Protein AF-A0A8S0FTR3-F1 (afdb_monomer_lite)

Radius of gyration: 18.74 Å; chains: 1; bounding box: 54×28×48 Å

Secondary structure (DSSP, 8-state):
-HHHHHHHHHHHHHHHHHHHHHHHHHHHHHHHHT--HHHHTTTTTS-TTSS-HHHHHHHHHHHHHHHTTTHHHHHHHHTT-S-HHHHHHHHHHHHHHHHHHHHHHHHHHHHHS-HHHHHHSPSSHHHHHHHHHHTHHHHHHHHHHHHHHSS--

pLDDT: mean 81.51, std 10.4, range [34.84, 93.75]

Foldseek 3Di:
DVVVVVVVVVVVVVVLVVVVVVVLVVLLVLLVVLFAPVLLPPPPVVPVVVDDPVVVVVVVVVVVVVLPPCLVVLVVVLVVDPDVVCSVVVSVCVVVVSVVSVVSSVSSLSRNDHPVVLVVQPPVSSLVVQCVRVPPVSVVVVVVVVVVVPDDD

Structure (mmCIF, N/CA/C/O backbone):
data_AF-A0A8S0FTR3-F1
#
_entry.id   AF-A0A8S0FTR3-F1
#
loop_
_atom_site.group_PDB
_atom_site.id
_atom_site.type_symbol
_atom_site.label_atom_id
_atom_site.label_alt_id
_atom_site.label_comp_id
_atom_site.label_asym_id
_atom_site.label_entity_id
_atom_site.label_seq_id
_atom_site.pdbx_PDB_ins_code
_atom_site.Cartn_x
_atom_site.Cartn_y
_atom_site.Cartn_z
_atom_site.occupancy
_atom_site.B_iso_or_equiv
_atom_site.auth_seq_id
_atom_site.auth_comp_id
_atom_site.auth_asym_id
_atom_site.auth_atom_id
_atom_site.pdbx_PDB_model_num
ATOM 1 N N . MET A 1 1 ? -32.694 5.622 17.408 1.00 49.00 1 MET A N 1
ATOM 2 C CA . MET A 1 1 ? -32.342 5.841 15.985 1.00 49.00 1 MET A CA 1
ATOM 3 C C . MET A 1 1 ? -30.828 5.789 15.732 1.00 49.00 1 MET A C 1
ATOM 5 O O . MET A 1 1 ? -30.430 5.180 14.753 1.00 49.00 1 MET A O 1
ATOM 9 N N . ILE A 1 2 ? -29.976 6.274 16.645 1.00 57.44 2 ILE A N 1
ATOM 10 C CA . ILE A 1 2 ? -28.504 6.298 16.474 1.00 57.44 2 ILE A CA 1
ATOM 11 C C . ILE A 1 2 ? -27.844 4.899 16.551 1.00 57.44 2 ILE A C 1
ATOM 13 O O . ILE A 1 2 ? -26.982 4.582 15.739 1.00 57.44 2 ILE A O 1
ATOM 17 N N . LEU A 1 3 ? -28.281 4.016 17.463 1.00 58.97 3 LEU A N 1
ATOM 18 C CA . LEU A 1 3 ? -27.694 2.668 17.627 1.00 58.97 3 LEU A CA 1
ATOM 19 C C . LEU A 1 3 ? -27.864 1.765 16.389 1.00 58.97 3 LEU A C 1
ATOM 21 O O . LEU A 1 3 ? -26.935 1.048 16.024 1.00 58.97 3 LEU A O 1
ATOM 25 N N . ARG A 1 4 ? -29.017 1.848 15.705 1.00 60.12 4 ARG A N 1
ATOM 26 C CA . ARG A 1 4 ? -29.248 1.148 14.427 1.00 60.12 4 ARG A CA 1
ATOM 27 C C . ARG A 1 4 ? -28.365 1.708 13.306 1.00 60.12 4 ARG A C 1
ATOM 29 O O . ARG A 1 4 ? -27.859 0.928 12.508 1.00 60.12 4 ARG A O 1
ATOM 36 N N . GLY A 1 5 ? -28.123 3.022 13.287 1.00 69.25 5 GLY A N 1
ATOM 37 C CA . GLY A 1 5 ? -27.210 3.660 12.333 1.00 69.25 5 GLY A CA 1
ATOM 38 C C . GLY A 1 5 ? -25.763 3.183 12.489 1.00 69.25 5 GLY A C 1
ATOM 39 O O . GLY A 1 5 ? -25.141 2.799 11.508 1.00 69.25 5 GLY A O 1
ATOM 40 N N . VAL A 1 6 ? -25.256 3.096 13.726 1.00 69.81 6 VAL A N 1
ATOM 41 C CA . VAL A 1 6 ? -23.883 2.625 14.001 1.00 69.81 6 VAL A CA 1
ATOM 42 C C . VAL A 1 6 ? -23.688 1.155 13.613 1.00 69.81 6 VAL A C 1
ATOM 44 O O . VAL A 1 6 ? -22.683 0.810 12.999 1.00 69.81 6 VAL A O 1
ATOM 47 N N . GLN A 1 7 ? -24.645 0.281 13.939 1.00 70.50 7 GLN A N 1
ATOM 48 C CA . GLN A 1 7 ? -24.547 -1.148 13.616 1.00 70.50 7 GLN A CA 1
ATOM 49 C C . GLN A 1 7 ? -24.657 -1.416 12.105 1.00 70.50 7 GLN A C 1
ATOM 51 O O . GLN A 1 7 ? -23.966 -2.288 11.572 1.00 70.50 7 GLN A O 1
ATOM 56 N N . THR A 1 8 ? -25.474 -0.625 11.405 1.00 75.69 8 THR A N 1
ATOM 57 C CA . THR A 1 8 ? -25.585 -0.672 9.940 1.00 75.69 8 THR A CA 1
ATOM 58 C C . THR A 1 8 ? -24.297 -0.165 9.287 1.00 75.69 8 THR A C 1
ATOM 60 O O . THR A 1 8 ? -23.737 -0.859 8.444 1.00 75.69 8 THR A O 1
ATOM 63 N N . ALA A 1 9 ? -23.746 0.963 9.749 1.00 76.75 9 ALA A N 1
ATOM 64 C CA . ALA A 1 9 ? -22.483 1.515 9.250 1.00 76.75 9 ALA A CA 1
ATOM 65 C C . ALA A 1 9 ? -21.292 0.562 9.452 1.00 76.75 9 ALA A C 1
ATOM 67 O O . ALA A 1 9 ? -20.471 0.395 8.553 1.00 76.75 9 ALA A O 1
ATOM 68 N N . ALA A 1 10 ? -21.212 -0.115 10.603 1.00 76.62 10 ALA A N 1
ATOM 69 C CA . ALA A 1 10 ? -20.169 -1.108 10.861 1.00 76.62 10 ALA A CA 1
ATOM 70 C C . ALA A 1 10 ? -20.254 -2.303 9.895 1.00 76.62 10 ALA A C 1
ATOM 72 O O . ALA A 1 10 ? -19.229 -2.771 9.401 1.00 76.62 10 ALA A O 1
ATOM 73 N N . SER A 1 11 ? -21.472 -2.763 9.598 1.00 80.62 11 SER A N 1
ATOM 74 C CA . SER A 1 11 ? -21.706 -3.872 8.666 1.00 80.62 11 SER A CA 1
ATOM 75 C C . SER A 1 11 ? -21.367 -3.474 7.228 1.00 80.62 11 SER A C 1
ATOM 77 O O . SER A 1 11 ? -20.688 -4.224 6.532 1.00 80.62 11 SER A O 1
ATOM 79 N N . ILE A 1 12 ? -21.753 -2.265 6.808 1.00 85.00 12 ILE A N 1
ATOM 80 C CA . ILE A 1 12 ? -21.395 -1.710 5.494 1.00 85.00 12 ILE A CA 1
ATOM 81 C C . ILE A 1 12 ? -19.875 -1.586 5.365 1.00 85.00 12 ILE A C 1
ATOM 83 O O . ILE A 1 12 ? -19.309 -2.025 4.369 1.00 85.00 12 ILE A O 1
ATOM 87 N N . ASN A 1 13 ? -19.190 -1.062 6.386 1.00 83.38 13 ASN A N 1
ATOM 88 C CA . ASN A 1 13 ? -17.736 -0.926 6.348 1.00 83.38 13 ASN A CA 1
ATOM 89 C C . ASN A 1 13 ? -17.024 -2.287 6.288 1.00 83.38 13 ASN A C 1
ATOM 91 O O . ASN A 1 13 ? -16.012 -2.420 5.601 1.00 83.38 13 ASN A O 1
ATOM 95 N N . LEU A 1 14 ? -17.556 -3.311 6.964 1.00 83.31 14 LEU A N 1
ATOM 96 C CA . LEU A 1 14 ? -17.033 -4.675 6.874 1.00 83.31 14 LEU A CA 1
ATOM 97 C C . LEU A 1 14 ? -17.175 -5.233 5.453 1.00 83.31 14 LEU A C 1
ATOM 99 O O . LEU A 1 14 ? -16.191 -5.708 4.890 1.00 83.31 14 LEU A O 1
ATOM 103 N N . VAL A 1 15 ? -18.370 -5.137 4.861 1.00 87.00 15 VAL A N 1
ATOM 104 C CA . VAL A 1 15 ? -18.628 -5.603 3.489 1.00 87.00 15 VAL A CA 1
ATOM 105 C C . VAL A 1 15 ? -17.755 -4.848 2.490 1.00 87.00 15 VAL A C 1
ATOM 107 O O . VAL A 1 15 ? -17.076 -5.479 1.688 1.00 87.00 15 VAL A O 1
ATOM 110 N N . ALA A 1 16 ? -17.676 -3.521 2.595 1.00 83.75 16 ALA A N 1
ATOM 111 C CA . ALA A 1 16 ? -16.823 -2.701 1.739 1.00 83.75 16 ALA A CA 1
ATOM 112 C C . ALA A 1 16 ? -15.334 -3.055 1.891 1.00 83.75 16 ALA A C 1
ATOM 114 O O . ALA A 1 16 ? -14.581 -3.019 0.919 1.00 83.75 16 ALA A O 1
ATOM 115 N N . THR A 1 17 ? -14.888 -3.413 3.099 1.00 85.12 17 THR A N 1
ATOM 116 C CA . THR A 1 17 ? -13.512 -3.876 3.328 1.00 85.12 17 THR A CA 1
ATOM 117 C C . THR A 1 17 ? -13.273 -5.216 2.638 1.00 85.12 17 THR A C 1
ATOM 119 O O . THR A 1 17 ? -12.306 -5.342 1.894 1.00 85.12 17 THR A O 1
ATOM 122 N N . LEU A 1 18 ? -14.167 -6.194 2.814 1.00 86.19 18 LEU A N 1
ATOM 123 C CA . LEU A 1 18 ? -14.071 -7.501 2.154 1.00 86.19 18 LEU A CA 1
ATOM 124 C C . LEU A 1 18 ? -14.112 -7.377 0.625 1.00 86.19 18 LEU A C 1
ATOM 126 O O . LEU A 1 18 ? -13.300 -7.995 -0.061 1.00 86.19 18 LEU A O 1
ATOM 130 N N . ALA A 1 19 ? -14.993 -6.526 0.099 1.00 85.62 19 ALA A N 1
ATOM 131 C CA . ALA A 1 19 ? -15.091 -6.241 -1.327 1.00 85.62 19 ALA A CA 1
ATOM 132 C C . ALA A 1 19 ? -13.787 -5.654 -1.885 1.00 85.62 19 ALA A C 1
ATOM 134 O O . ALA A 1 19 ? -13.372 -6.037 -2.972 1.00 85.62 19 ALA A O 1
ATOM 135 N N . LYS A 1 20 ? -13.093 -4.787 -1.131 1.00 82.56 20 LYS A N 1
ATOM 136 C CA . LYS A 1 20 ? -11.779 -4.233 -1.514 1.00 82.56 20 LYS A CA 1
ATOM 137 C C . LYS A 1 20 ? -10.642 -5.254 -1.446 1.00 82.56 20 LYS A C 1
ATOM 139 O O . LYS A 1 20 ? -9.684 -5.134 -2.207 1.00 82.56 20 LYS A O 1
ATOM 144 N N . LEU A 1 21 ? -10.725 -6.246 -0.558 1.00 86.81 21 LEU A N 1
ATOM 145 C CA . LEU A 1 21 ? -9.699 -7.287 -0.445 1.00 86.81 21 LEU A CA 1
ATOM 146 C C . LEU A 1 21 ? -9.661 -8.205 -1.674 1.00 86.81 21 LEU A C 1
ATOM 148 O O . LEU A 1 21 ? -8.586 -8.683 -2.023 1.00 86.81 21 LEU A O 1
ATOM 152 N N . LEU A 1 22 ? -10.793 -8.417 -2.356 1.00 88.50 22 LEU A N 1
ATOM 153 C CA . LEU A 1 22 ? -10.868 -9.248 -3.564 1.00 88.50 22 LEU A CA 1
ATOM 154 C C . LEU A 1 22 ? -9.988 -8.738 -4.725 1.00 88.50 22 LEU A C 1
ATOM 156 O O . LEU A 1 22 ? -9.098 -9.479 -5.145 1.00 88.50 22 LEU A O 1
ATOM 160 N N . PRO A 1 23 ? -10.161 -7.504 -5.244 1.00 85.50 23 PRO A N 1
ATOM 161 C CA . PRO A 1 23 ? -9.330 -7.001 -6.334 1.00 85.50 23 PRO A CA 1
ATOM 162 C C . PRO A 1 23 ? -7.876 -6.799 -5.905 1.00 85.50 23 PRO A C 1
ATOM 164 O O . PRO A 1 23 ? -6.972 -7.003 -6.706 1.00 85.50 23 PRO A O 1
ATOM 167 N N . LEU A 1 24 ? -7.631 -6.471 -4.634 1.00 89.00 24 LEU A N 1
ATOM 168 C CA . LEU A 1 24 ? -6.281 -6.381 -4.086 1.00 89.00 24 LEU A CA 1
ATOM 169 C C . LEU A 1 24 ? -5.567 -7.743 -4.098 1.00 89.00 24 LEU A C 1
ATOM 171 O O . LEU A 1 24 ? -4.416 -7.833 -4.518 1.00 89.00 24 LEU A O 1
ATOM 175 N N . GLY A 1 25 ? -6.245 -8.805 -3.658 1.00 91.06 25 GLY A N 1
ATOM 176 C CA . GLY A 1 25 ? -5.710 -10.165 -3.699 1.00 91.06 25 GLY A CA 1
ATOM 177 C C . GLY A 1 25 ? -5.471 -10.638 -5.131 1.00 91.06 25 GLY A C 1
ATOM 178 O O . GLY A 1 25 ? -4.415 -11.196 -5.424 1.00 91.06 25 GLY A O 1
ATOM 179 N N . LEU A 1 26 ? -6.409 -10.344 -6.037 1.00 90.69 26 LEU A N 1
ATOM 180 C CA . LEU A 1 26 ? -6.261 -10.628 -7.463 1.00 90.69 26 LEU A CA 1
ATOM 181 C C . LEU A 1 26 ? -5.034 -9.922 -8.052 1.00 90.69 26 LEU A C 1
ATOM 183 O O . LEU A 1 26 ? -4.219 -10.573 -8.701 1.00 90.69 26 LEU A O 1
ATOM 187 N N . PHE A 1 27 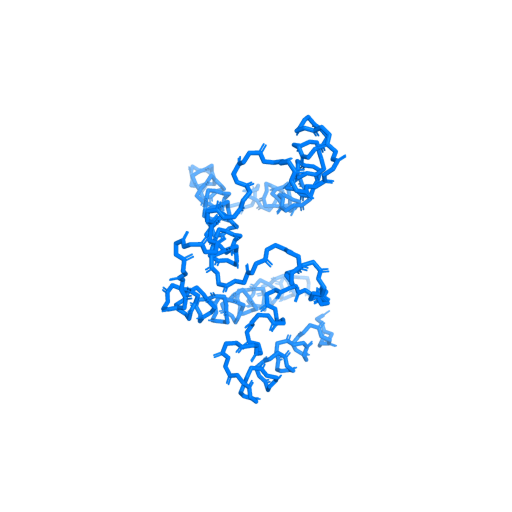? -4.865 -8.625 -7.777 1.00 90.81 27 PHE A N 1
ATOM 188 C CA . PHE A 1 27 ? -3.694 -7.864 -8.205 1.00 90.81 27 PHE A CA 1
ATOM 189 C C . PHE A 1 27 ? -2.395 -8.521 -7.732 1.00 90.81 27 PHE A C 1
ATOM 191 O O . PHE A 1 27 ? -1.502 -8.753 -8.539 1.00 90.81 27 PHE A O 1
ATOM 198 N N . VAL A 1 28 ? -2.301 -8.875 -6.447 1.00 92.62 28 VAL A N 1
ATOM 199 C CA . VAL A 1 28 ? -1.106 -9.518 -5.877 1.00 92.62 28 VAL A CA 1
ATOM 200 C C . VAL A 1 28 ? -0.780 -10.830 -6.597 1.00 92.62 28 VAL A C 1
ATOM 202 O O . VAL A 1 28 ? 0.372 -11.050 -6.965 1.00 92.62 28 VAL A O 1
ATOM 205 N N . VAL A 1 29 ? -1.777 -11.684 -6.845 1.00 93.75 29 VAL A N 1
ATOM 206 C CA . VAL A 1 29 ? -1.585 -12.964 -7.550 1.00 93.75 29 VAL A CA 1
ATOM 207 C C . VAL A 1 29 ? -1.112 -12.745 -8.985 1.00 93.75 29 VAL A C 1
ATOM 209 O O . VAL A 1 29 ? -0.116 -13.338 -9.398 1.00 93.75 29 VAL A O 1
ATOM 212 N N . LEU A 1 30 ? -1.784 -11.871 -9.735 1.00 91.50 30 LEU A N 1
ATOM 213 C CA . LEU A 1 30 ? -1.399 -11.554 -11.109 1.00 91.50 30 LEU A CA 1
ATOM 214 C C . LEU A 1 30 ? 0.009 -10.948 -11.162 1.00 91.50 30 LEU A C 1
ATOM 216 O O . LEU A 1 30 ? 0.803 -11.302 -12.031 1.00 91.50 30 LEU A O 1
ATOM 220 N N . ALA A 1 31 ? 0.338 -10.060 -10.221 1.00 91.62 31 ALA A N 1
ATOM 221 C CA . ALA A 1 31 ? 1.602 -9.335 -10.225 1.00 91.62 31 ALA A CA 1
ATOM 222 C C . ALA A 1 31 ? 2.765 -10.256 -9.881 1.00 91.62 31 ALA A C 1
ATOM 224 O O . ALA A 1 31 ? 3.820 -10.139 -10.490 1.00 91.62 31 ALA A O 1
ATOM 225 N N . MET A 1 32 ? 2.555 -11.235 -8.994 1.00 92.25 32 MET A N 1
ATOM 226 C CA . MET A 1 32 ? 3.526 -12.306 -8.763 1.00 92.25 32 MET A CA 1
ATOM 227 C C . MET A 1 32 ? 3.757 -13.165 -10.011 1.00 92.25 32 MET A C 1
ATOM 229 O O . MET A 1 32 ? 4.902 -13.504 -10.293 1.00 92.25 32 MET A O 1
ATOM 233 N N . MET A 1 33 ? 2.710 -13.499 -10.776 1.00 91.62 33 MET A N 1
ATOM 234 C CA . MET A 1 33 ? 2.864 -14.281 -12.015 1.00 91.62 33 MET A CA 1
ATOM 235 C C . MET A 1 33 ? 3.604 -13.514 -13.118 1.00 91.62 33 MET A C 1
ATOM 237 O O . MET A 1 33 ? 4.317 -14.119 -13.912 1.00 91.62 33 MET A O 1
ATOM 241 N N . MET A 1 34 ? 3.445 -12.190 -13.157 1.00 89.56 34 MET A N 1
ATOM 242 C CA . MET A 1 34 ? 4.046 -11.307 -14.164 1.00 89.56 34 MET A CA 1
ATOM 243 C C . MET A 1 34 ? 5.367 -10.668 -13.708 1.00 89.56 34 MET A C 1
ATOM 245 O O . MET A 1 34 ? 5.944 -9.867 -14.442 1.00 89.56 34 MET A O 1
ATOM 249 N N . PHE A 1 35 ? 5.845 -10.992 -12.504 1.00 90.56 35 PHE A N 1
ATOM 250 C CA . PHE A 1 35 ? 7.007 -10.355 -11.894 1.00 90.56 35 PHE A CA 1
ATOM 251 C C . PHE A 1 35 ? 8.299 -10.676 -12.654 1.00 90.56 35 PHE A C 1
ATOM 253 O O . PHE A 1 35 ? 8.659 -11.840 -12.840 1.00 90.56 35 PHE A O 1
ATOM 260 N N . LYS A 1 36 ? 9.050 -9.637 -13.030 1.00 87.81 36 LYS A N 1
ATOM 261 C CA . LYS A 1 36 ? 10.345 -9.744 -13.707 1.00 87.81 36 LYS A CA 1
ATOM 262 C C . LYS A 1 36 ? 11.444 -9.143 -12.834 1.00 87.81 36 LYS A C 1
ATOM 264 O O . LYS A 1 36 ? 11.450 -7.949 -12.536 1.00 87.81 36 LYS A O 1
ATOM 269 N N . LEU A 1 37 ? 12.419 -9.975 -12.455 1.00 83.62 37 LEU A N 1
ATOM 270 C CA . LEU A 1 37 ? 13.568 -9.546 -11.645 1.00 83.62 37 LEU A CA 1
ATOM 271 C C . LEU A 1 37 ? 14.409 -8.469 -12.337 1.00 83.62 37 LEU A C 1
ATOM 273 O O . LEU A 1 37 ? 14.963 -7.612 -11.652 1.00 83.62 37 LEU A O 1
ATOM 277 N N . ASP A 1 38 ? 14.499 -8.505 -13.666 1.00 82.94 38 ASP A N 1
ATOM 278 C CA . ASP A 1 38 ? 15.272 -7.529 -14.435 1.00 82.94 38 ASP A CA 1
ATOM 279 C C . ASP A 1 38 ? 14.636 -6.138 -14.365 1.00 82.94 38 ASP A C 1
ATOM 281 O O . ASP A 1 38 ? 15.331 -5.164 -14.086 1.00 82.94 38 ASP A O 1
ATOM 285 N N . THR A 1 39 ? 13.307 -6.057 -14.497 1.00 81.19 39 THR A N 1
ATOM 286 C CA . THR A 1 39 ? 12.546 -4.812 -14.322 1.00 81.19 39 THR A CA 1
ATOM 287 C C . THR A 1 39 ? 12.664 -4.291 -12.894 1.00 81.19 39 THR A C 1
ATOM 289 O O . THR A 1 39 ? 12.954 -3.117 -12.682 1.00 81.19 39 THR A O 1
ATOM 292 N N . PHE A 1 40 ? 12.529 -5.179 -11.905 1.00 81.62 40 PHE A N 1
ATOM 293 C CA . PHE A 1 40 ? 12.642 -4.817 -10.493 1.00 81.62 40 PHE A CA 1
ATOM 294 C C . PHE A 1 40 ? 14.013 -4.221 -10.143 1.00 81.62 40 PHE A C 1
ATOM 296 O O . PHE A 1 40 ? 14.104 -3.328 -9.302 1.00 81.62 40 PHE A O 1
ATOM 303 N N . LYS A 1 41 ? 15.083 -4.702 -10.792 1.00 78.25 41 LYS A N 1
ATOM 304 C CA . LYS A 1 41 ? 16.461 -4.247 -10.569 1.00 78.25 41 LYS A CA 1
ATOM 305 C C . LYS A 1 41 ? 16.823 -2.937 -11.264 1.00 78.25 41 LYS A C 1
ATOM 307 O O . LYS A 1 41 ? 17.915 -2.418 -11.018 1.00 78.25 41 LYS A O 1
ATOM 312 N N . LEU A 1 42 ? 15.931 -2.384 -12.084 1.00 67.75 42 LEU A N 1
ATOM 313 C CA . LEU A 1 42 ? 16.162 -1.098 -12.727 1.00 67.75 42 LEU A CA 1
ATOM 314 C C . LEU A 1 42 ? 16.290 0.005 -11.666 1.00 67.75 42 LEU A C 1
ATOM 316 O O . LEU A 1 42 ? 15.363 0.293 -10.910 1.00 67.75 42 LEU A O 1
ATOM 320 N N . ASP A 1 43 ? 17.469 0.628 -11.642 1.00 69.00 43 ASP A N 1
ATOM 321 C CA . ASP A 1 43 ? 17.802 1.796 -10.824 1.00 69.00 43 ASP A CA 1
ATOM 322 C C . ASP A 1 43 ? 17.724 1.600 -9.294 1.00 69.00 43 ASP A C 1
ATOM 324 O O . ASP A 1 43 ? 17.188 2.424 -8.547 1.00 69.00 43 ASP A O 1
ATOM 328 N N . PHE A 1 44 ? 18.342 0.528 -8.789 1.00 73.00 44 PHE A N 1
ATOM 329 C CA . PHE A 1 44 ? 18.612 0.380 -7.348 1.00 73.00 44 PHE A CA 1
ATOM 330 C C . PHE A 1 44 ? 19.532 1.473 -6.781 1.00 73.00 44 PHE A C 1
ATOM 332 O O . PHE A 1 44 ? 19.519 1.733 -5.581 1.00 73.00 44 PHE A O 1
ATOM 339 N N . THR A 1 45 ? 20.328 2.113 -7.639 1.00 70.00 45 THR A N 1
ATOM 340 C CA . THR A 1 45 ? 21.249 3.197 -7.279 1.00 70.00 45 THR A CA 1
ATOM 341 C C . THR A 1 45 ? 20.553 4.539 -7.050 1.00 70.00 45 THR A C 1
ATOM 343 O O . THR A 1 45 ? 21.160 5.432 -6.464 1.00 70.00 45 THR A O 1
ATOM 346 N N . GLY A 1 46 ? 19.299 4.693 -7.497 1.00 67.69 46 GLY A N 1
ATOM 347 C CA . GLY A 1 46 ? 18.529 5.935 -7.374 1.00 67.69 46 GLY A CA 1
ATOM 348 C C . GLY A 1 46 ? 19.056 7.073 -8.252 1.00 67.69 46 GLY A C 1
ATOM 349 O O . GLY A 1 46 ? 18.841 8.239 -7.934 1.00 67.69 46 GLY A O 1
ATOM 350 N N . LEU A 1 47 ? 19.774 6.758 -9.330 1.00 69.88 47 LEU A N 1
ATOM 351 C CA . LEU A 1 47 ? 20.380 7.743 -10.227 1.00 69.88 47 LEU A CA 1
ATOM 352 C C . LEU A 1 47 ? 19.407 8.187 -11.326 1.00 69.88 47 LEU A C 1
ATOM 354 O O . LEU A 1 47 ? 19.540 9.299 -11.834 1.00 69.88 47 LEU A O 1
ATOM 358 N N . ALA A 1 48 ? 18.410 7.367 -11.675 1.00 70.94 48 ALA A N 1
ATOM 359 C CA . ALA A 1 48 ? 17.510 7.656 -12.793 1.00 70.94 48 ALA A CA 1
ATOM 360 C C . ALA A 1 48 ? 16.511 8.787 -12.499 1.00 70.94 48 ALA A C 1
ATOM 362 O O . ALA A 1 48 ? 15.957 9.368 -13.426 1.00 70.94 48 ALA A O 1
ATOM 363 N N . LEU A 1 49 ? 16.298 9.130 -11.224 1.00 72.06 49 LEU A N 1
ATOM 364 C CA . LEU A 1 49 ? 15.391 10.208 -10.811 1.00 72.06 49 LEU A CA 1
ATOM 365 C C . LEU A 1 49 ? 16.011 11.611 -10.915 1.00 72.06 49 LEU A C 1
ATOM 367 O O . LEU A 1 49 ? 15.299 12.595 -10.738 1.00 72.06 49 LEU A O 1
ATOM 371 N N . GLY A 1 50 ? 17.322 11.726 -11.162 1.00 80.62 50 GLY A N 1
ATOM 372 C CA . GLY A 1 50 ? 18.002 13.019 -11.337 1.00 80.62 50 GLY A CA 1
ATOM 373 C C . GLY A 1 50 ? 18.028 13.927 -10.097 1.00 80.62 50 GLY A C 1
ATOM 374 O O . GLY A 1 50 ? 18.526 15.047 -10.178 1.00 80.62 50 GLY A O 1
ATOM 375 N N . VAL A 1 51 ? 17.527 13.452 -8.951 1.00 84.75 51 VAL A N 1
ATOM 376 C CA . VAL A 1 51 ? 17.514 14.159 -7.662 1.00 84.75 51 VAL A CA 1
ATOM 377 C C . VAL A 1 51 ? 18.276 13.367 -6.595 1.00 84.75 51 VAL A C 1
ATOM 379 O O . VAL A 1 51 ? 18.313 12.133 -6.660 1.00 84.75 51 VAL A O 1
ATOM 382 N N . PRO A 1 52 ? 18.870 14.027 -5.582 1.00 88.88 52 PRO A N 1
ATOM 383 C CA . PRO A 1 52 ? 19.605 13.339 -4.524 1.00 88.88 52 PRO A CA 1
ATOM 384 C C . PRO A 1 52 ? 18.743 12.309 -3.781 1.00 88.88 52 PRO A C 1
ATOM 386 O O . PRO A 1 52 ? 17.571 12.555 -3.498 1.00 88.88 52 PRO A O 1
ATOM 389 N N . VAL A 1 53 ? 19.342 11.185 -3.373 1.00 87.00 53 VAL A N 1
ATOM 390 C CA . VAL A 1 53 ? 18.649 10.098 -2.645 1.00 87.00 53 VAL A CA 1
ATOM 391 C C . VAL A 1 53 ? 17.910 10.607 -1.402 1.00 87.00 53 VAL A C 1
ATOM 393 O O . VAL A 1 53 ? 16.806 10.156 -1.113 1.00 87.00 53 VAL A O 1
ATOM 396 N N . TRP A 1 54 ? 18.466 11.591 -0.689 1.00 87.75 54 TRP A N 1
ATOM 397 C CA . TRP A 1 54 ? 17.801 12.210 0.463 1.00 87.75 54 TRP A CA 1
ATOM 398 C C . TRP A 1 54 ? 16.430 12.810 0.114 1.00 87.75 54 TRP A C 1
ATOM 400 O O . TRP A 1 54 ? 15.466 12.656 0.866 1.00 87.75 54 TRP A O 1
ATOM 410 N N . GLU A 1 55 ? 16.319 13.457 -1.044 1.00 90.38 55 GLU A N 1
ATOM 411 C CA . GLU A 1 55 ? 15.060 14.026 -1.512 1.00 90.38 55 GLU A CA 1
ATOM 412 C C . GLU A 1 55 ? 14.061 12.926 -1.900 1.00 90.38 55 GLU A C 1
ATOM 414 O O . GLU A 1 55 ? 12.886 13.007 -1.544 1.00 90.38 55 GLU A O 1
ATOM 419 N N . GLN A 1 56 ? 14.534 11.843 -2.527 1.00 87.06 56 GLN A N 1
ATOM 420 C CA . GLN A 1 56 ? 13.709 10.670 -2.852 1.00 87.06 56 GLN A CA 1
ATOM 421 C C . GLN A 1 56 ? 13.130 10.015 -1.591 1.00 87.06 56 GLN A C 1
ATOM 423 O O . GLN A 1 56 ? 11.941 9.684 -1.543 1.00 87.06 56 GLN A O 1
ATOM 428 N N . VAL A 1 57 ? 13.953 9.878 -0.546 1.00 89.19 57 VAL A N 1
ATOM 429 C CA . VAL A 1 57 ? 13.529 9.364 0.762 1.00 89.19 57 VAL A CA 1
ATOM 430 C C . VAL A 1 57 ? 12.474 10.282 1.371 1.00 89.19 57 VAL A C 1
ATOM 432 O O . VAL A 1 57 ? 11.412 9.803 1.764 1.00 89.19 57 VAL A O 1
ATOM 435 N N . LYS A 1 58 ? 12.711 11.600 1.392 1.00 91.19 58 LYS A N 1
ATOM 436 C CA . LYS A 1 58 ? 11.754 12.581 1.924 1.00 91.19 58 LYS A CA 1
ATOM 437 C C . LYS A 1 58 ? 10.405 12.521 1.198 1.00 91.19 58 LYS A C 1
ATOM 439 O O . LYS A 1 58 ? 9.366 12.474 1.855 1.00 91.19 58 LYS A O 1
ATOM 444 N N . ASN A 1 59 ? 10.411 12.497 -0.133 1.00 89.12 59 ASN A N 1
ATOM 445 C CA . ASN A 1 59 ? 9.190 12.471 -0.943 1.00 89.12 59 ASN A CA 1
ATOM 446 C C . ASN A 1 59 ? 8.394 11.179 -0.723 1.00 89.12 59 ASN A C 1
ATOM 448 O O . ASN A 1 59 ? 7.178 11.219 -0.537 1.00 89.12 59 ASN A O 1
ATOM 452 N N . THR A 1 60 ? 9.087 10.041 -0.654 1.00 88.12 60 THR A N 1
ATOM 453 C CA . THR A 1 60 ? 8.465 8.747 -0.347 1.00 88.12 60 THR A CA 1
ATOM 454 C C . THR A 1 60 ? 7.878 8.744 1.063 1.00 88.12 60 THR A C 1
ATOM 456 O O . THR A 1 60 ? 6.719 8.373 1.250 1.00 88.12 60 THR A O 1
ATOM 459 N N . MET A 1 61 ? 8.635 9.228 2.054 1.00 89.94 61 MET A N 1
ATOM 460 C CA . MET A 1 61 ? 8.171 9.328 3.437 1.00 89.94 61 MET A CA 1
ATOM 461 C C . MET A 1 61 ? 6.883 10.144 3.548 1.00 89.94 61 MET A C 1
ATOM 463 O O . MET A 1 61 ? 5.940 9.690 4.193 1.00 89.94 61 MET A O 1
ATOM 467 N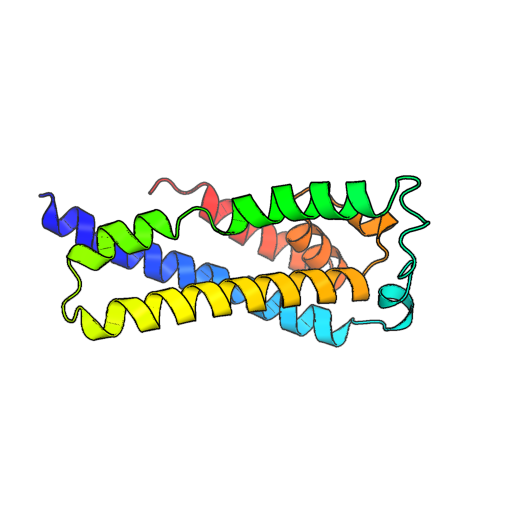 N . LEU A 1 62 ? 6.808 11.302 2.882 1.00 89.50 62 LEU A N 1
ATOM 468 C CA . LEU A 1 62 ? 5.611 12.147 2.893 1.00 89.50 62 LEU A CA 1
ATOM 469 C C . LEU A 1 62 ? 4.364 11.365 2.476 1.00 89.50 62 LEU A C 1
ATOM 471 O O . LEU A 1 62 ? 3.366 11.419 3.184 1.00 89.50 62 LEU A O 1
ATOM 475 N N . ILE A 1 63 ? 4.430 10.590 1.390 1.00 86.50 63 ILE A N 1
ATOM 476 C CA . ILE A 1 63 ? 3.298 9.775 0.924 1.00 86.50 63 ILE A CA 1
ATOM 477 C C . ILE A 1 63 ? 2.987 8.652 1.921 1.00 86.50 63 ILE A C 1
ATOM 479 O O . ILE A 1 63 ? 1.822 8.432 2.253 1.00 86.50 63 ILE A O 1
ATOM 483 N N . THR A 1 64 ? 4.008 7.966 2.443 1.00 87.88 64 THR A N 1
ATOM 484 C CA . THR A 1 64 ? 3.800 6.864 3.399 1.00 87.88 64 THR A CA 1
ATOM 485 C C . THR A 1 64 ? 3.142 7.316 4.702 1.00 87.88 64 THR A C 1
ATOM 487 O O . THR A 1 64 ? 2.377 6.552 5.282 1.00 87.88 64 THR A O 1
ATOM 490 N N . LEU A 1 65 ? 3.360 8.561 5.141 1.00 88.25 65 LEU A N 1
ATOM 491 C CA . LEU A 1 65 ? 2.689 9.110 6.322 1.00 88.25 65 LEU A CA 1
ATOM 492 C C . LEU A 1 65 ? 1.169 9.186 6.128 1.00 88.25 65 LEU A C 1
ATOM 494 O O . LEU A 1 65 ? 0.419 8.836 7.039 1.00 88.25 65 LEU A O 1
ATOM 498 N N . TRP A 1 66 ? 0.705 9.569 4.934 1.00 86.75 66 TRP A N 1
ATOM 499 C CA . TRP A 1 66 ? -0.728 9.649 4.632 1.00 86.75 66 TRP A CA 1
ATOM 500 C C . TRP A 1 66 ? -1.416 8.277 4.637 1.00 86.75 66 TRP A C 1
ATOM 502 O O . TRP A 1 66 ? -2.603 8.198 4.947 1.00 86.75 66 TRP A O 1
ATOM 512 N N . VAL A 1 67 ? -0.690 7.187 4.360 1.00 85.25 67 VAL A N 1
ATOM 513 C CA . VAL A 1 67 ? -1.240 5.815 4.359 1.00 85.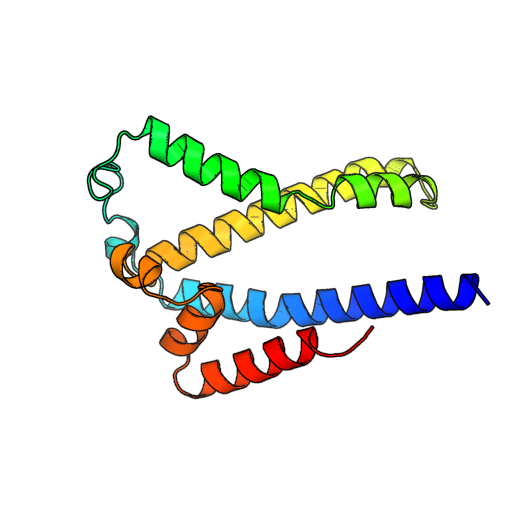25 67 VAL A CA 1
ATOM 514 C C . VAL A 1 67 ? -1.685 5.364 5.757 1.00 85.25 67 VAL A C 1
ATOM 516 O O . VAL A 1 67 ? -2.586 4.536 5.874 1.00 85.25 67 VAL A O 1
ATOM 519 N N . PHE A 1 68 ? -1.103 5.924 6.823 1.00 84.69 68 PHE A N 1
ATOM 520 C CA . PHE A 1 68 ? -1.437 5.568 8.209 1.00 84.69 68 PHE A CA 1
ATOM 521 C C . PHE A 1 68 ? -2.505 6.462 8.848 1.00 84.69 68 PHE A C 1
ATOM 523 O O . PHE A 1 68 ? -2.861 6.276 10.017 1.00 84.69 68 PHE A O 1
ATOM 530 N N . ILE A 1 69 ? -3.068 7.405 8.094 1.00 88.12 69 ILE A N 1
ATOM 531 C CA . ILE A 1 69 ? -4.204 8.192 8.566 1.00 88.12 69 ILE A CA 1
ATOM 532 C C . ILE A 1 69 ? -5.404 7.269 8.771 1.00 88.12 69 ILE A C 1
ATOM 534 O O . ILE A 1 69 ? -5.759 6.464 7.913 1.00 88.12 69 ILE A O 1
ATOM 538 N N . GLY A 1 70 ? -6.030 7.386 9.942 1.00 83.50 70 GLY A N 1
ATOM 539 C CA . GLY A 1 70 ? -7.139 6.531 10.369 1.00 83.50 70 GLY A CA 1
ATOM 540 C C . GLY A 1 70 ? -6.794 5.596 11.528 1.00 83.50 70 GLY A C 1
ATOM 541 O O . GLY A 1 70 ? -7.708 5.166 12.234 1.00 83.50 70 GLY A O 1
ATOM 542 N N . VAL A 1 71 ? -5.505 5.359 11.814 1.00 86.06 71 VAL A N 1
ATOM 543 C CA . VAL A 1 71 ? -5.084 4.620 13.023 1.00 86.06 71 VAL A CA 1
ATOM 544 C C . VAL A 1 71 ? -5.595 5.317 14.289 1.00 86.06 71 VAL A C 1
ATOM 546 O O . VAL A 1 71 ? -6.104 4.662 15.196 1.00 86.06 71 VAL A O 1
ATOM 549 N N . GLU A 1 72 ? -5.569 6.649 14.320 1.00 85.31 72 GLU A N 1
ATOM 550 C CA . GLU A 1 72 ? -6.128 7.458 15.412 1.00 85.31 72 GLU A CA 1
ATOM 551 C C . GLU A 1 72 ? -7.635 7.213 15.610 1.00 85.31 72 GLU A C 1
ATOM 553 O O . GLU A 1 72 ? -8.105 7.048 16.736 1.00 85.31 72 GLU A O 1
ATOM 558 N N . GLY A 1 73 ? -8.399 7.097 14.518 1.00 84.12 73 GLY A N 1
ATOM 559 C CA . GLY A 1 73 ? -9.828 6.775 14.565 1.00 84.12 73 GLY A CA 1
ATOM 560 C C . GLY A 1 73 ? -10.093 5.377 15.129 1.00 84.12 73 GLY A C 1
ATOM 561 O O . GLY A 1 73 ? -11.013 5.195 15.931 1.00 84.12 73 GLY A O 1
ATOM 562 N N . ALA A 1 74 ? -9.244 4.401 14.789 1.00 81.94 74 ALA A N 1
ATOM 563 C CA . ALA A 1 74 ? -9.301 3.070 15.388 1.00 81.94 74 ALA A CA 1
ATOM 564 C C . ALA A 1 74 ? -9.065 3.127 16.908 1.00 81.94 74 ALA A C 1
ATOM 566 O O . ALA A 1 74 ? -9.792 2.474 17.659 1.00 81.94 74 ALA A O 1
ATOM 567 N N . VAL A 1 75 ? -8.128 3.962 17.379 1.00 81.44 75 VAL A N 1
ATOM 568 C CA . VAL A 1 75 ? -7.885 4.178 18.816 1.00 81.44 75 VAL A CA 1
ATOM 569 C C . VAL A 1 75 ? -9.118 4.772 19.508 1.00 81.44 75 VAL A C 1
ATOM 571 O O . VAL A 1 75 ? -9.512 4.273 20.564 1.00 81.44 75 VAL A O 1
ATOM 574 N N . VAL A 1 76 ? -9.793 5.758 18.911 1.00 85.06 76 VAL A N 1
ATOM 575 C CA . VAL A 1 76 ? -11.016 6.354 19.489 1.00 85.06 76 VAL A CA 1
ATOM 576 C C . VAL A 1 76 ? -12.133 5.316 19.632 1.00 85.06 76 VAL A C 1
ATOM 578 O O . VAL A 1 76 ? -12.768 5.218 20.684 1.00 85.06 76 VAL A O 1
ATOM 581 N N . VAL A 1 77 ? -12.360 4.493 18.603 1.00 81.50 77 VAL A N 1
ATOM 582 C CA . VAL A 1 77 ? -13.384 3.433 18.643 1.00 81.50 77 VAL A CA 1
ATOM 583 C C . VAL A 1 77 ? -12.999 2.322 19.624 1.00 81.50 77 VAL A C 1
ATOM 585 O O . VAL A 1 77 ? -13.868 1.748 20.286 1.00 81.50 77 VAL A O 1
ATOM 588 N N . SER A 1 78 ? -11.701 2.065 19.796 1.00 82.69 78 SER A N 1
ATOM 589 C CA . SER A 1 78 ? -11.200 1.037 20.707 1.00 82.69 78 SER A CA 1
ATOM 59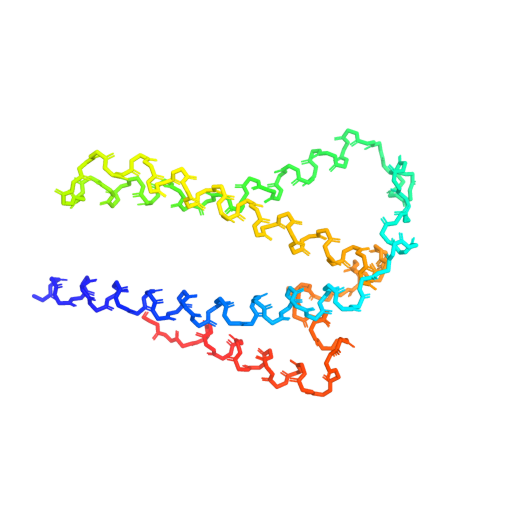0 C C . SER A 1 78 ? -11.529 1.289 22.182 1.00 82.69 78 SER A C 1
ATOM 592 O O . SER A 1 78 ? -11.605 0.342 22.966 1.00 82.69 78 SER A O 1
ATOM 594 N N . ALA A 1 79 ? -11.835 2.536 22.563 1.00 81.12 79 ALA A N 1
ATOM 595 C CA . ALA A 1 79 ? -12.303 2.870 23.908 1.00 81.12 79 ALA A CA 1
ATOM 596 C C . ALA A 1 79 ? -13.601 2.128 24.288 1.00 81.12 79 ALA A C 1
ATOM 598 O O . ALA A 1 79 ? -13.866 1.908 25.471 1.00 81.12 79 ALA A O 1
ATOM 599 N N . ARG A 1 80 ? -14.390 1.710 23.287 1.00 80.38 80 ARG A N 1
ATOM 600 C CA . ARG A 1 80 ? -15.641 0.949 23.439 1.00 80.38 80 ARG A CA 1
ATOM 601 C C . ARG A 1 80 ? -15.458 -0.557 23.230 1.00 80.38 80 ARG A C 1
ATOM 603 O O . ARG A 1 80 ? -16.445 -1.287 23.161 1.00 80.38 80 ARG A O 1
ATOM 610 N N . ALA A 1 81 ? -14.220 -1.033 23.093 1.00 83.19 81 ALA A N 1
ATOM 611 C CA . ALA A 1 81 ? -13.947 -2.441 22.853 1.00 83.19 81 ALA A CA 1
ATOM 612 C C . ALA A 1 81 ? -14.403 -3.312 24.031 1.00 83.19 81 ALA A C 1
ATOM 614 O O . ALA A 1 81 ? -14.171 -2.989 25.198 1.00 83.19 81 ALA A O 1
ATOM 615 N N . ARG A 1 82 ? -15.002 -4.464 23.707 1.00 81.00 82 ARG A N 1
ATOM 616 C CA . ARG A 1 82 ? -15.491 -5.442 24.691 1.00 81.00 82 ARG A CA 1
ATOM 617 C C . ARG A 1 82 ? -14.369 -5.979 25.586 1.00 81.00 82 ARG A C 1
ATOM 619 O O . ARG A 1 82 ? -14.607 -6.245 26.758 1.00 81.00 82 ARG A O 1
ATOM 626 N N . ASN A 1 83 ? -13.157 -6.106 25.043 1.00 85.81 83 ASN A N 1
ATOM 627 C CA . ASN A 1 83 ? -11.964 -6.501 25.781 1.00 85.81 83 ASN A CA 1
ATOM 628 C C . ASN A 1 83 ? -10.792 -5.565 25.457 1.00 85.81 83 ASN A C 1
ATOM 630 O O . ASN A 1 83 ? -10.211 -5.620 24.374 1.00 85.81 83 ASN A O 1
ATOM 634 N N . LYS A 1 84 ? -10.415 -4.714 26.417 1.00 82.69 84 LYS A N 1
ATOM 635 C CA . LYS A 1 84 ? -9.328 -3.736 26.241 1.00 82.69 84 LYS A CA 1
ATOM 636 C C . LYS A 1 84 ? -7.955 -4.387 26.039 1.00 82.69 84 LYS A C 1
ATOM 638 O O . LYS A 1 84 ? -7.076 -3.764 25.455 1.00 82.69 84 LYS A O 1
ATOM 643 N N . ARG A 1 85 ? -7.765 -5.632 26.496 1.00 83.94 85 ARG A N 1
ATOM 644 C CA . ARG A 1 85 ? -6.496 -6.367 26.337 1.00 83.94 85 ARG A CA 1
ATOM 645 C C . ARG A 1 85 ? -6.222 -6.755 24.881 1.00 83.94 85 ARG A C 1
ATOM 647 O O . ARG A 1 85 ? -5.060 -6.862 24.498 1.00 83.94 85 ARG A O 1
ATOM 654 N N . ASP A 1 86 ? -7.272 -6.911 24.078 1.00 86.81 86 ASP A N 1
ATOM 655 C CA . ASP A 1 86 ? -7.154 -7.327 22.676 1.00 86.81 86 ASP A CA 1
ATOM 656 C C . ASP A 1 86 ? -6.931 -6.134 21.740 1.00 86.81 86 ASP A C 1
ATOM 658 O O . ASP A 1 86 ? -6.374 -6.295 20.658 1.00 86.81 86 ASP A O 1
ATOM 662 N N . VAL A 1 87 ? -7.286 -4.923 22.183 1.00 87.38 87 VAL A N 1
ATOM 663 C CA . VAL A 1 87 ? -7.166 -3.681 21.406 1.00 87.38 87 VAL A CA 1
ATOM 664 C C . VAL A 1 87 ? -5.739 -3.443 20.927 1.00 87.38 87 VAL A C 1
ATOM 666 O O . VAL A 1 87 ? -5.525 -3.251 19.736 1.00 87.38 87 VAL A O 1
ATOM 669 N N . GLY A 1 88 ? -4.756 -3.475 21.834 1.00 86.06 88 GLY A N 1
ATOM 670 C CA . GLY A 1 88 ? -3.368 -3.165 21.476 1.00 86.06 88 GLY A CA 1
ATOM 671 C C . GLY A 1 88 ? -2.811 -4.134 20.431 1.00 86.06 88 GLY A C 1
ATOM 672 O O . GLY A 1 88 ? -2.194 -3.712 19.455 1.00 86.06 88 GLY A O 1
ATOM 673 N N . LYS A 1 89 ? -3.100 -5.432 20.594 1.00 87.94 89 LYS A N 1
ATOM 674 C CA . LYS A 1 89 ? -2.702 -6.470 19.635 1.00 87.94 89 LYS A CA 1
ATOM 675 C C . LYS A 1 89 ? -3.422 -6.307 18.299 1.00 87.94 89 LYS A C 1
ATOM 677 O O . LYS A 1 89 ? -2.779 -6.406 17.263 1.00 87.94 89 LYS A O 1
ATOM 682 N N . ALA A 1 90 ? -4.725 -6.030 18.317 1.00 88.69 90 ALA A N 1
ATOM 683 C CA . ALA A 1 90 ? -5.515 -5.836 17.107 1.00 88.69 90 ALA A CA 1
ATOM 684 C C . ALA A 1 90 ? -5.039 -4.618 16.303 1.00 88.69 90 ALA A C 1
ATOM 686 O O . ALA A 1 90 ? -4.851 -4.732 15.095 1.00 88.69 90 ALA A O 1
ATOM 687 N N . THR A 1 91 ? -4.771 -3.485 16.960 1.00 88.44 91 THR A N 1
ATOM 688 C CA . THR A 1 91 ? -4.233 -2.286 16.301 1.00 88.44 91 THR A CA 1
ATOM 689 C C . THR A 1 91 ? -2.849 -2.550 15.716 1.00 88.44 91 THR A C 1
ATOM 691 O O . THR A 1 91 ? -2.604 -2.209 14.562 1.00 88.44 91 THR A O 1
ATOM 694 N N . LEU A 1 92 ? -1.955 -3.202 16.468 1.00 89.81 92 LEU A N 1
ATOM 695 C CA . LEU A 1 92 ? -0.621 -3.544 15.971 1.00 89.81 92 LEU A CA 1
ATOM 696 C C . LEU A 1 92 ? -0.690 -4.481 14.757 1.00 89.81 92 LEU A C 1
ATOM 698 O O . LEU A 1 92 ? -0.043 -4.219 13.746 1.00 89.81 92 LEU A O 1
ATOM 702 N N . LEU A 1 93 ? -1.495 -5.544 14.832 1.00 91.31 93 LEU A N 1
ATOM 703 C CA . LEU A 1 93 ? -1.693 -6.474 13.719 1.00 91.31 93 LEU A CA 1
ATOM 704 C C . LEU A 1 93 ? -2.295 -5.773 12.501 1.00 91.31 93 LEU A C 1
ATOM 706 O O . LEU A 1 93 ? -1.852 -6.034 11.387 1.00 91.31 93 LEU A O 1
ATOM 710 N N . ALA A 1 94 ? -3.254 -4.865 12.693 1.00 88.25 94 ALA A N 1
ATOM 711 C CA . ALA A 1 94 ? -3.840 -4.092 11.603 1.00 88.25 94 ALA A CA 1
ATOM 712 C C . ALA A 1 94 ? -2.797 -3.198 10.915 1.00 88.25 94 ALA A C 1
ATOM 714 O O . ALA A 1 94 ? -2.694 -3.221 9.691 1.00 88.25 94 ALA A O 1
ATOM 715 N N . VAL A 1 95 ? -1.983 -2.470 11.688 1.00 90.06 95 VAL A N 1
ATOM 716 C CA . VAL A 1 95 ? -0.919 -1.602 11.155 1.00 90.06 95 VAL A CA 1
ATOM 717 C C . VAL A 1 95 ? 0.143 -2.415 10.416 1.00 90.06 95 VAL A C 1
ATOM 719 O O . VAL A 1 95 ? 0.493 -2.072 9.290 1.00 90.06 95 VAL A O 1
ATOM 722 N N . LEU A 1 96 ? 0.625 -3.514 11.006 1.00 92.12 96 LEU A N 1
ATOM 723 C CA . LEU A 1 96 ? 1.621 -4.380 10.368 1.00 92.12 96 LEU A CA 1
ATOM 724 C C . LEU A 1 96 ? 1.076 -5.050 9.105 1.00 92.12 96 LEU A C 1
ATOM 726 O O . LEU A 1 96 ? 1.790 -5.143 8.111 1.00 92.12 96 LEU A O 1
ATOM 730 N N . SER A 1 97 ? -0.190 -5.472 9.115 1.00 90.94 97 SER A N 1
ATOM 731 C CA . SER A 1 97 ? -0.834 -6.055 7.933 1.00 90.94 97 SER A CA 1
ATOM 732 C C . SER A 1 97 ? -0.985 -5.018 6.821 1.00 90.94 97 SER A C 1
ATOM 734 O O . SER A 1 97 ? -0.649 -5.304 5.676 1.00 90.94 97 SER A O 1
ATOM 736 N N . ALA A 1 98 ? -1.429 -3.800 7.149 1.00 89.00 98 ALA A N 1
ATOM 737 C CA . ALA A 1 98 ? -1.548 -2.709 6.185 1.00 89.00 98 ALA A CA 1
ATOM 738 C C . ALA A 1 98 ? -0.185 -2.323 5.589 1.00 89.00 98 ALA A C 1
ATOM 740 O O . ALA A 1 98 ? -0.068 -2.179 4.373 1.00 89.00 98 ALA A O 1
ATOM 741 N N . LEU A 1 99 ? 0.858 -2.232 6.423 1.00 90.94 99 LEU A N 1
ATOM 742 C CA . LEU A 1 99 ? 2.228 -1.986 5.973 1.00 90.94 99 LEU A CA 1
ATOM 743 C C . LEU A 1 99 ? 2.740 -3.120 5.074 1.00 90.94 99 LEU A C 1
ATOM 745 O O . LEU A 1 99 ? 3.313 -2.852 4.022 1.00 90.94 99 LEU A O 1
ATOM 749 N N . GLY A 1 100 ? 2.515 -4.379 5.455 1.00 93.19 100 GLY A N 1
ATOM 750 C CA . GLY A 1 100 ? 2.921 -5.539 4.663 1.00 93.19 100 GLY A CA 1
ATOM 751 C C . GLY A 1 100 ? 2.267 -5.553 3.283 1.00 93.19 100 GLY A C 1
ATOM 752 O O . GLY A 1 100 ? 2.955 -5.709 2.278 1.00 93.19 100 GLY A O 1
ATOM 753 N N . VAL A 1 101 ? 0.956 -5.306 3.220 1.00 91.19 101 VAL A N 1
ATOM 754 C CA . VAL A 1 101 ? 0.213 -5.166 1.958 1.00 91.19 101 VAL A CA 1
ATOM 755 C C . VAL A 1 101 ? 0.747 -4.000 1.127 1.00 91.19 101 VAL A C 1
ATOM 757 O O . VAL A 1 101 ? 0.951 -4.154 -0.074 1.00 91.19 101 VAL A O 1
ATOM 760 N N . TYR A 1 102 ? 1.000 -2.847 1.752 1.00 90.12 102 TYR A N 1
ATOM 761 C CA . TYR A 1 102 ? 1.534 -1.670 1.069 1.00 90.12 102 TYR A CA 1
ATOM 762 C C . TYR A 1 102 ? 2.893 -1.955 0.419 1.00 90.12 102 TYR A C 1
ATOM 764 O O . TYR A 1 102 ? 3.086 -1.668 -0.766 1.00 90.12 102 TYR A O 1
ATOM 772 N N . LEU A 1 103 ? 3.815 -2.570 1.166 1.00 90.88 103 LEU A N 1
ATOM 773 C CA . LEU A 1 103 ? 5.124 -2.971 0.650 1.00 90.88 103 LEU A CA 1
ATOM 774 C C . LEU A 1 103 ? 4.985 -4.000 -0.472 1.00 90.88 103 LEU A C 1
ATOM 776 O O . LEU A 1 103 ? 5.618 -3.850 -1.512 1.00 90.88 103 LEU A O 1
ATOM 780 N N . LEU A 1 104 ? 4.130 -5.008 -0.290 1.00 92.38 104 LEU A N 1
ATOM 781 C CA . LEU A 1 104 ? 3.917 -6.062 -1.275 1.00 92.38 104 LEU A CA 1
ATOM 782 C C . LEU A 1 104 ? 3.411 -5.496 -2.606 1.00 92.38 104 LEU A C 1
ATOM 784 O O . LEU A 1 104 ? 4.005 -5.757 -3.646 1.00 92.38 104 LEU A O 1
ATOM 788 N N . VAL A 1 105 ? 2.359 -4.675 -2.577 1.00 90.75 105 VAL A N 1
ATOM 789 C CA . VAL A 1 105 ? 1.799 -4.040 -3.780 1.00 90.75 105 VAL A CA 1
ATOM 790 C C . VAL A 1 105 ? 2.825 -3.134 -4.453 1.00 90.75 105 VAL A C 1
ATOM 792 O O . VAL A 1 105 ? 2.974 -3.185 -5.673 1.00 90.75 105 VAL A O 1
ATOM 795 N N . THR A 1 106 ? 3.556 -2.332 -3.677 1.00 89.19 106 THR A N 1
ATOM 796 C CA . THR A 1 106 ? 4.555 -1.398 -4.215 1.00 89.19 106 THR A CA 1
ATOM 797 C C . THR A 1 106 ? 5.699 -2.145 -4.901 1.00 89.19 106 THR A C 1
ATOM 799 O O . THR A 1 106 ? 6.027 -1.847 -6.046 1.00 89.19 106 THR A O 1
ATOM 802 N N . LEU A 1 107 ? 6.283 -3.148 -4.238 1.00 88.56 107 LEU A N 1
ATOM 803 C CA . LEU A 1 107 ? 7.409 -3.912 -4.780 1.00 88.56 107 LEU A CA 1
ATOM 804 C C . LEU A 1 107 ? 7.002 -4.761 -5.986 1.00 88.56 107 LEU A C 1
ATOM 806 O O . LEU A 1 107 ? 7.748 -4.815 -6.961 1.00 88.56 107 LEU A O 1
ATOM 810 N N . LEU A 1 108 ? 5.821 -5.387 -5.946 1.00 91.19 108 LEU A N 1
ATOM 811 C CA . LEU A 1 108 ? 5.311 -6.146 -7.085 1.00 91.19 108 LEU A CA 1
ATOM 812 C C . LEU A 1 108 ? 5.071 -5.236 -8.291 1.00 91.19 108 LEU A C 1
ATOM 814 O O . LEU A 1 108 ? 5.493 -5.584 -9.386 1.00 91.19 108 LEU A O 1
ATOM 818 N N . SER A 1 109 ? 4.494 -4.046 -8.090 1.00 89.19 109 SER A N 1
ATOM 819 C CA . SER A 1 109 ? 4.277 -3.074 -9.175 1.00 89.19 109 SER A CA 1
ATOM 820 C C . SER A 1 109 ? 5.584 -2.719 -9.890 1.00 89.19 109 SER A C 1
ATOM 822 O O . SER A 1 109 ? 5.644 -2.775 -11.115 1.00 89.19 109 SER A O 1
ATOM 824 N N . LEU A 1 110 ? 6.649 -2.442 -9.126 1.00 88.00 110 LEU A N 1
ATOM 825 C CA . LEU A 1 110 ? 7.988 -2.143 -9.656 1.00 88.00 110 LEU A CA 1
ATOM 826 C C . LEU A 1 110 ? 8.641 -3.320 -10.399 1.00 88.00 110 LEU A C 1
ATOM 828 O O . LEU A 1 110 ? 9.579 -3.113 -11.162 1.00 88.00 110 LEU A O 1
ATOM 832 N N . GLY A 1 111 ? 8.201 -4.554 -10.145 1.00 86.38 111 GLY A N 1
ATOM 833 C CA . GLY A 1 111 ? 8.689 -5.736 -10.853 1.00 86.38 111 GLY A CA 1
ATOM 834 C C . GLY A 1 111 ? 7.871 -6.117 -12.083 1.00 86.38 111 GLY A C 1
ATOM 835 O O . GLY A 1 111 ? 8.367 -6.878 -12.909 1.00 86.38 111 GLY A O 1
ATOM 836 N N . VAL A 1 112 ? 6.640 -5.619 -12.223 1.00 87.44 112 VAL A N 1
ATOM 837 C CA . VAL A 1 112 ? 5.806 -5.872 -13.411 1.00 87.44 112 VAL A CA 1
ATOM 838 C C . VAL A 1 112 ? 6.144 -4.875 -14.522 1.00 87.44 112 VAL A C 1
ATOM 840 O O . VAL A 1 112 ? 6.368 -5.291 -15.657 1.00 87.44 112 VAL A O 1
ATOM 843 N N . VAL A 1 113 ? 6.236 -3.585 -14.186 1.00 85.19 113 VAL A N 1
ATOM 844 C CA . VAL A 1 113 ? 6.400 -2.474 -15.140 1.00 85.19 113 VAL A CA 1
ATOM 845 C C . VAL A 1 113 ? 7.575 -1.589 -14.721 1.00 85.19 113 VAL A C 1
ATOM 847 O O . VAL A 1 113 ? 7.858 -1.442 -13.528 1.00 85.19 113 VAL A O 1
ATOM 850 N N . ALA A 1 114 ? 8.294 -1.012 -15.688 1.00 80.69 114 ALA A N 1
ATOM 851 C CA . ALA A 1 114 ? 9.432 -0.150 -15.385 1.00 80.69 114 ALA A CA 1
ATOM 852 C C . ALA A 1 114 ? 8.974 1.157 -14.711 1.00 80.69 114 ALA A C 1
ATOM 854 O O . ALA A 1 114 ? 7.891 1.673 -14.972 1.00 80.69 114 ALA A O 1
ATOM 855 N N . ARG A 1 115 ? 9.819 1.748 -13.854 1.00 76.62 115 ARG A N 1
ATOM 856 C CA . ARG A 1 115 ? 9.491 3.002 -13.142 1.00 76.62 115 ARG A CA 1
ATOM 857 C C . ARG A 1 115 ? 9.012 4.154 -14.045 1.00 76.62 115 ARG A C 1
ATOM 859 O O . ARG A 1 115 ? 8.068 4.823 -13.631 1.00 76.62 115 ARG A O 1
ATOM 866 N N . PRO A 1 116 ? 9.619 4.417 -15.223 1.00 79.56 116 PRO A N 1
ATOM 867 C CA . PRO A 1 116 ? 9.158 5.490 -16.104 1.00 79.56 116 PRO A CA 1
ATOM 868 C C . PRO A 1 116 ? 7.740 5.240 -16.621 1.00 79.56 116 PRO A C 1
ATOM 870 O O . PRO A 1 116 ? 6.903 6.129 -16.555 1.00 79.56 116 PRO A O 1
ATOM 873 N N . GLU A 1 117 ? 7.451 4.006 -17.031 1.00 80.19 117 GLU A N 1
ATOM 874 C CA . GLU A 1 117 ? 6.125 3.588 -17.496 1.00 80.19 117 GLU A CA 1
ATOM 875 C C . GLU A 1 117 ? 5.093 3.685 -16.359 1.00 80.19 117 GLU A C 1
ATOM 877 O O . GLU A 1 117 ? 4.027 4.268 -16.533 1.00 80.19 117 GLU A O 1
ATOM 882 N N . LEU A 1 118 ? 5.441 3.233 -15.146 1.00 81.31 118 LEU A N 1
ATOM 883 C CA . LEU A 1 118 ? 4.596 3.385 -13.953 1.00 81.31 118 LEU A CA 1
ATOM 884 C C . LEU A 1 118 ? 4.252 4.847 -13.635 1.00 81.31 118 LEU A C 1
ATOM 886 O O . LEU A 1 118 ? 3.167 5.110 -13.115 1.00 81.31 118 LEU A O 1
ATOM 890 N N . ALA A 1 119 ? 5.162 5.787 -13.908 1.00 80.69 119 ALA A N 1
ATOM 891 C CA . ALA A 1 119 ? 4.944 7.213 -13.671 1.00 80.69 119 ALA A CA 1
ATOM 892 C C . ALA A 1 119 ? 3.964 7.840 -14.678 1.00 80.69 119 ALA A C 1
ATOM 894 O O . ALA A 1 119 ? 3.335 8.852 -14.366 1.00 80.69 119 ALA A O 1
ATOM 895 N N . GLU A 1 120 ? 3.811 7.235 -15.858 1.00 83.81 120 GLU A N 1
ATOM 896 C CA . GLU A 1 120 ? 2.849 7.656 -16.879 1.00 83.81 120 GLU A CA 1
ATOM 897 C C . GLU A 1 120 ? 1.439 7.094 -16.628 1.00 83.81 120 GLU A C 1
ATOM 899 O O . GLU A 1 120 ? 0.448 7.655 -17.106 1.00 83.81 120 GLU A O 1
ATOM 904 N N . ILE A 1 121 ? 1.312 6.026 -15.828 1.00 82.19 121 ILE A N 1
ATOM 905 C CA . ILE A 1 121 ? 0.011 5.451 -15.476 1.00 82.19 121 ILE A CA 1
ATOM 906 C C . ILE A 1 121 ? -0.794 6.435 -14.619 1.00 82.19 121 ILE A C 1
ATOM 908 O O . ILE A 1 121 ? -0.377 6.888 -13.549 1.00 82.19 121 ILE A O 1
ATOM 912 N N . ARG A 1 122 ? -2.026 6.719 -15.056 1.00 74.81 122 ARG A N 1
ATOM 913 C CA . ARG A 1 122 ? -2.935 7.609 -14.329 1.00 74.81 122 ARG A CA 1
ATOM 914 C C . ARG A 1 122 ? -3.279 7.043 -12.951 1.00 74.81 122 ARG A C 1
ATOM 916 O O . ARG A 1 122 ? -3.692 5.894 -12.815 1.00 74.81 122 ARG A O 1
ATOM 923 N N . ASN A 1 123 ? -3.193 7.890 -11.928 1.00 73.25 123 ASN A N 1
ATOM 924 C CA . ASN A 1 123 ? -3.578 7.506 -10.574 1.00 73.25 123 ASN A CA 1
ATOM 925 C C . ASN A 1 123 ? -5.085 7.186 -10.478 1.00 73.25 123 ASN A C 1
ATOM 927 O O . ASN A 1 123 ? -5.900 7.970 -10.977 1.00 73.25 123 ASN A O 1
ATOM 931 N N . PRO A 1 124 ? -5.481 6.090 -9.796 1.00 76.81 124 PRO A N 1
ATOM 932 C CA . PRO A 1 124 ? -4.633 5.151 -9.049 1.00 76.81 124 PRO A CA 1
ATOM 933 C C . PRO A 1 124 ? -3.898 4.137 -9.949 1.00 76.81 124 PRO A C 1
ATOM 935 O O . PRO A 1 124 ? -4.527 3.394 -10.697 1.00 76.81 124 PRO A O 1
ATOM 938 N N . SER A 1 125 ? -2.574 4.047 -9.800 1.00 80.38 125 SER A N 1
ATOM 939 C CA . SER A 1 125 ? -1.692 3.224 -10.646 1.00 80.38 125 SER A CA 1
ATOM 940 C C . SER A 1 125 ? -2.007 1.723 -10.641 1.00 80.38 125 SER A C 1
ATOM 942 O O . SER A 1 125 ? -1.915 1.079 -11.680 1.00 80.38 125 SER A O 1
ATOM 944 N N . MET A 1 126 ? -2.456 1.167 -9.508 1.00 84.12 126 MET A N 1
ATOM 945 C CA . MET A 1 126 ? -2.865 -0.244 -9.410 1.00 84.12 126 MET A CA 1
ATOM 946 C C . MET A 1 126 ? -3.990 -0.596 -10.392 1.00 84.12 126 MET A C 1
ATOM 948 O O . MET A 1 126 ? -3.976 -1.674 -10.975 1.00 84.12 126 MET A O 1
ATOM 952 N N . ALA A 1 127 ? -4.928 0.327 -10.623 1.00 81.44 127 ALA A N 1
ATOM 953 C CA . ALA A 1 127 ? -5.986 0.121 -11.600 1.00 81.44 127 ALA A CA 1
ATOM 954 C C . ALA A 1 127 ? -5.395 0.039 -13.017 1.00 81.44 127 ALA A C 1
ATOM 956 O O . ALA A 1 127 ? -5.647 -0.924 -13.728 1.00 81.44 127 ALA A O 1
ATOM 957 N N . GLY A 1 128 ? -4.538 0.988 -13.406 1.00 82.94 128 GLY A N 1
ATOM 958 C CA . GLY A 1 128 ? -3.887 0.942 -14.720 1.00 82.94 128 GLY A CA 1
ATOM 959 C C . GLY A 1 128 ? -3.087 -0.344 -14.946 1.00 82.94 128 GLY A C 1
ATOM 960 O O . GLY A 1 128 ? -3.238 -0.979 -15.984 1.00 82.94 128 GLY A O 1
ATOM 961 N N . LEU A 1 129 ? -2.349 -0.798 -13.930 1.00 86.94 129 LEU A N 1
ATOM 962 C CA . LEU A 1 129 ? -1.630 -2.072 -13.981 1.00 86.94 129 LEU A CA 1
ATOM 963 C C . LEU A 1 129 ? -2.564 -3.278 -14.126 1.00 86.94 129 LEU A C 1
ATOM 965 O O . LEU A 1 129 ? -2.266 -4.194 -14.883 1.00 86.94 129 LEU A O 1
ATOM 969 N N . MET A 1 130 ? -3.714 -3.290 -13.446 1.00 86.31 130 MET A N 1
ATOM 970 C CA . MET A 1 130 ? -4.696 -4.363 -13.631 1.00 86.31 130 MET A CA 1
ATOM 971 C C . MET A 1 130 ? -5.224 -4.425 -15.070 1.00 86.31 130 MET A C 1
ATOM 973 O O . MET A 1 130 ? -5.413 -5.529 -15.576 1.00 86.31 130 MET A O 1
ATOM 977 N N . VAL A 1 131 ? -5.429 -3.285 -15.745 1.00 85.38 131 VAL A N 1
ATOM 978 C CA . VAL A 1 131 ? -5.784 -3.270 -17.180 1.00 85.38 131 VAL A CA 1
ATOM 979 C C . VAL A 1 131 ? -4.664 -3.857 -18.017 1.00 85.38 131 VAL A C 1
ATOM 981 O O . VAL A 1 131 ? -4.912 -4.727 -18.844 1.00 85.38 131 VAL A O 1
ATOM 984 N N . GLU A 1 132 ? -3.430 -3.425 -17.784 1.00 83.56 132 GLU A N 1
ATOM 985 C CA . GLU A 1 132 ? -2.277 -3.890 -18.551 1.00 83.56 132 GLU A CA 1
ATOM 986 C C . GLU A 1 132 ? -2.077 -5.408 -18.425 1.00 83.56 132 GLU A C 1
ATOM 988 O O . GLU A 1 132 ? -1.776 -6.096 -19.398 1.00 83.56 132 GLU A O 1
ATOM 993 N N . MET A 1 133 ? -2.325 -5.953 -17.234 1.00 86.44 133 MET A N 1
ATOM 994 C CA . MET A 1 133 ? -2.138 -7.372 -16.941 1.00 86.44 133 MET A CA 1
ATOM 995 C C . MET A 1 133 ? -3.312 -8.256 -17.375 1.00 86.44 133 MET A C 1
ATOM 997 O O . MET A 1 133 ? -3.108 -9.433 -17.668 1.00 86.44 133 MET A O 1
ATOM 1001 N N . MET A 1 134 ? -4.541 -7.730 -17.380 1.00 86.25 134 MET A N 1
ATOM 1002 C CA . MET A 1 134 ? -5.763 -8.499 -17.675 1.00 86.25 134 MET A CA 1
ATOM 1003 C C . MET A 1 134 ? -6.373 -8.189 -19.049 1.00 86.25 134 MET A C 1
ATOM 1005 O O . MET A 1 134 ? -7.326 -8.856 -19.465 1.00 86.25 134 MET A O 1
ATOM 1009 N N . GLY A 1 135 ? -5.868 -7.173 -19.750 1.00 81.19 135 GLY A N 1
ATOM 1010 C CA . GLY A 1 135 ? -6.461 -6.658 -20.979 1.00 81.19 135 GLY A CA 1
ATOM 1011 C C . GLY A 1 135 ? -7.884 -6.115 -20.747 1.00 81.19 135 GLY A C 1
ATOM 1012 O O . GLY A 1 135 ? -8.152 -5.524 -19.698 1.00 81.19 135 GLY A O 1
ATOM 1013 N N . PRO A 1 136 ? -8.836 -6.352 -21.673 1.00 79.94 136 PRO A N 1
ATOM 1014 C CA . PRO A 1 136 ? -10.203 -5.814 -21.590 1.00 79.94 136 PRO A CA 1
ATOM 1015 C C . PRO A 1 136 ? -10.956 -6.168 -20.297 1.00 79.94 136 PRO A C 1
ATOM 1017 O O . PRO A 1 136 ? -11.818 -5.421 -19.841 1.00 79.94 136 PRO A O 1
ATOM 1020 N N . TRP A 1 137 ? -10.621 -7.296 -19.664 1.00 80.56 137 TRP A N 1
ATOM 1021 C CA . TRP A 1 137 ? -11.232 -7.711 -18.399 1.00 80.56 137 TRP A CA 1
ATOM 1022 C C . TRP A 1 137 ? -10.836 -6.815 -17.220 1.00 80.56 137 TRP A C 1
ATOM 1024 O O . TRP A 1 137 ? -11.608 -6.681 -16.269 1.00 80.56 137 TRP A O 1
ATOM 1034 N N . GLY A 1 138 ? -9.658 -6.187 -17.276 1.00 77.69 138 GLY A N 1
ATOM 1035 C CA . GLY A 1 138 ? -9.202 -5.260 -16.244 1.00 77.69 138 GLY A CA 1
ATOM 1036 C C . GLY A 1 138 ? -10.022 -3.970 -16.223 1.00 77.69 138 GLY A C 1
ATOM 1037 O O . GLY A 1 138 ? -10.355 -3.486 -15.143 1.00 77.69 138 GLY A O 1
ATOM 1038 N N . GLU A 1 139 ? -10.430 -3.463 -17.393 1.00 75.19 139 GLU A N 1
ATOM 1039 C CA . GLU A 1 139 ? -11.286 -2.272 -17.505 1.00 75.19 139 GLU A CA 1
ATOM 1040 C C . GLU A 1 139 ? -12.632 -2.492 -16.804 1.00 75.19 139 GLU A C 1
ATOM 1042 O O . GLU A 1 139 ? -13.025 -1.694 -15.954 1.00 75.19 139 GLU A O 1
ATOM 1047 N N . ILE A 1 140 ? -13.276 -3.636 -17.062 1.00 77.12 140 ILE A N 1
ATOM 1048 C CA . ILE A 1 140 ? -14.561 -4.020 -16.453 1.00 77.12 140 ILE A CA 1
ATOM 1049 C C . ILE A 1 140 ? -14.446 -4.083 -14.923 1.00 77.12 140 ILE A C 1
ATOM 1051 O O . ILE A 1 140 ? -15.302 -3.572 -14.200 1.00 77.12 140 ILE A O 1
ATOM 1055 N N . ILE A 1 141 ? -13.378 -4.696 -14.405 1.00 75.06 141 ILE A N 1
ATOM 1056 C CA . ILE A 1 141 ? -13.159 -4.812 -12.957 1.00 75.06 141 ILE A CA 1
ATOM 1057 C C . ILE A 1 141 ? -12.972 -3.431 -12.322 1.00 75.06 141 ILE A C 1
ATOM 1059 O O . ILE A 1 141 ? -13.541 -3.157 -11.265 1.00 75.06 141 ILE A O 1
ATOM 1063 N N . ILE A 1 142 ? -12.218 -2.538 -12.960 1.00 73.94 142 ILE A N 1
ATOM 1064 C CA . ILE A 1 142 ? -11.985 -1.184 -12.443 1.00 73.94 142 ILE A CA 1
ATOM 1065 C C . ILE A 1 142 ? -13.256 -0.351 -12.487 1.00 73.94 142 ILE A C 1
ATOM 1067 O O . ILE A 1 142 ? -13.511 0.394 -11.543 1.00 73.94 142 ILE A O 1
ATOM 1071 N N . GLU A 1 143 ? -14.071 -0.479 -13.532 1.00 73.88 143 GLU A N 1
ATOM 1072 C CA . GLU A 1 143 ? -15.373 0.182 -13.602 1.00 73.88 143 GLU A CA 1
ATOM 1073 C C . GLU A 1 143 ? -16.295 -0.265 -12.465 1.00 73.88 143 GLU A C 1
ATOM 1075 O O . GLU A 1 143 ? -16.908 0.579 -11.809 1.00 73.88 143 GLU A O 1
ATOM 1080 N N . ILE A 1 144 ? -16.330 -1.566 -12.160 1.00 71.25 144 ILE A N 1
ATOM 1081 C CA . ILE A 1 144 ? -17.078 -2.104 -11.014 1.00 71.25 144 ILE A CA 1
ATOM 1082 C C . ILE A 1 144 ? -16.544 -1.513 -9.700 1.00 71.25 144 ILE A C 1
ATOM 1084 O O . ILE A 1 144 ? -17.318 -0.997 -8.894 1.00 71.25 144 ILE A O 1
ATOM 1088 N N . ILE A 1 145 ? -15.221 -1.510 -9.500 1.00 69.06 145 ILE A N 1
ATOM 1089 C CA . ILE A 1 145 ? -14.584 -0.961 -8.289 1.00 69.06 145 ILE A CA 1
ATOM 1090 C C . ILE A 1 145 ? -14.842 0.546 -8.149 1.00 69.06 145 ILE A C 1
ATOM 1092 O O . ILE A 1 145 ? -15.033 1.049 -7.039 1.00 69.06 145 ILE A O 1
ATOM 1096 N N . LYS A 1 146 ? -14.824 1.291 -9.258 1.00 67.75 146 LYS A N 1
ATOM 1097 C CA . LYS A 1 146 ? -15.055 2.738 -9.266 1.00 67.75 146 LYS A CA 1
ATOM 1098 C C . LYS A 1 146 ? -16.512 3.059 -8.945 1.00 67.75 146 LYS A C 1
ATOM 1100 O O . LYS A 1 146 ? -16.764 3.950 -8.139 1.00 67.75 146 LYS A O 1
ATOM 1105 N N . LYS A 1 147 ? -17.449 2.286 -9.495 1.00 62.38 147 LYS A N 1
ATOM 1106 C CA . LYS A 1 14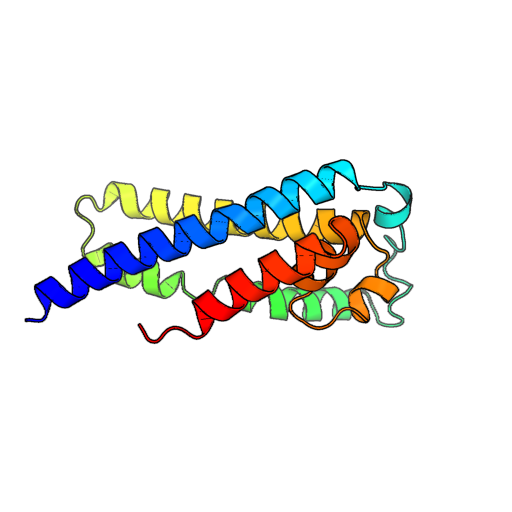7 ? -18.884 2.416 -9.226 1.00 62.38 147 LYS A CA 1
ATOM 1107 C C . LYS A 1 147 ? -19.216 2.214 -7.744 1.00 62.38 147 LYS A C 1
ATOM 1109 O O . LYS A 1 147 ? -20.046 2.940 -7.213 1.00 62.38 147 LYS A O 1
ATOM 1114 N N . GLU A 1 148 ? -18.512 1.317 -7.054 1.00 57.19 148 GLU A N 1
ATOM 1115 C CA . GLU A 1 148 ? -18.645 1.099 -5.603 1.00 57.19 148 GLU A CA 1
ATOM 1116 C C . GLU A 1 148 ? -18.269 2.345 -4.765 1.00 57.19 148 GLU A C 1
ATOM 1118 O O . GLU A 1 148 ? -18.838 2.570 -3.700 1.00 57.19 148 GLU A O 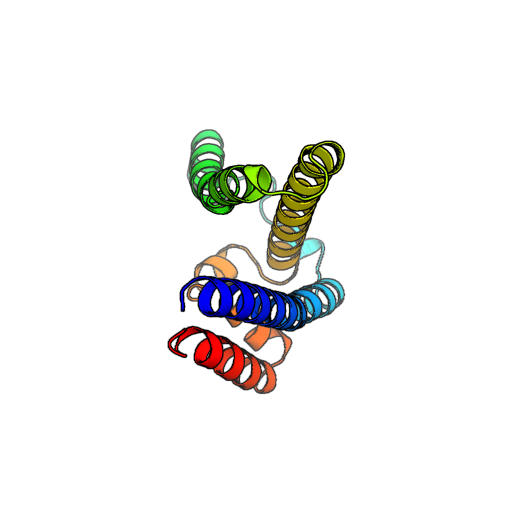1
ATOM 1123 N N . ARG A 1 149 ? -17.324 3.185 -5.228 1.00 56.66 149 ARG A N 1
ATOM 1124 C CA . ARG A 1 149 ? -16.914 4.427 -4.531 1.00 56.66 149 ARG A CA 1
ATOM 1125 C C . ARG A 1 149 ? -17.898 5.584 -4.692 1.00 56.66 149 ARG A C 1
ATOM 1127 O O . ARG A 1 149 ? -17.852 6.510 -3.888 1.00 56.66 149 ARG A O 1
ATOM 1134 N N . GLU A 1 150 ? -18.712 5.562 -5.740 1.00 53.28 150 GLU A N 1
ATOM 1135 C CA . GLU A 1 150 ? -19.665 6.629 -6.071 1.00 53.28 150 GLU A CA 1
ATOM 1136 C C . GLU A 1 150 ? -21.053 6.382 -5.454 1.00 53.28 150 GLU A C 1
ATOM 1138 O O . GLU A 1 150 ? -21.929 7.243 -5.534 1.00 53.28 150 GLU A O 1
ATOM 1143 N N . LEU A 1 151 ? -21.260 5.228 -4.807 1.00 42.50 151 LEU A N 1
ATOM 1144 C CA . LEU A 1 151 ? -22.487 4.946 -4.071 1.00 42.50 151 LEU A CA 1
ATOM 1145 C C . LEU A 1 151 ? -22.534 5.783 -2.779 1.00 42.50 151 LEU A C 1
ATOM 1147 O O . LEU A 1 151 ? -21.600 5.715 -1.975 1.00 42.50 151 LEU A O 1
ATOM 1151 N N . PRO A 1 152 ? -23.609 6.558 -2.550 1.00 34.84 152 PRO A N 1
ATOM 1152 C CA . PRO A 1 152 ? -23.781 7.290 -1.305 1.00 34.84 152 PRO A CA 1
ATOM 1153 C C . PRO A 1 152 ? -23.982 6.290 -0.160 1.00 34.84 152 PRO A C 1
ATOM 1155 O O . PRO A 1 152 ? -24.934 5.506 -0.179 1.00 34.84 152 PRO A O 1
ATOM 1158 N N . VAL A 1 153 ? -23.078 6.314 0.821 1.00 47.50 153 VAL A N 1
ATOM 1159 C CA . VAL A 1 153 ? -23.304 5.737 2.157 1.00 47.50 153 VAL A CA 1
ATOM 1160 C C . VAL A 1 153 ? -23.874 6.819 3.059 1.00 47.50 153 VAL A C 1
ATOM 1162 O O . VAL A 1 153 ? -23.300 7.932 3.054 1.00 47.50 153 VAL A O 1
#

Sequence (153 aa):
MILRGVQTAASINLVATLAKLLPLGLFVVLAMMMFKLDTFKLDFTGLALGVPVWEQVKNTMLITLWVFIGVEGAVVVSARARNKRDVGKATLLAVLSALGVYLLVTLLSLGVVARPELAEIRNPSMAGLMVEMMGPWGEIIIEIIKKERELPV

Organism: Escherichia coli (NCBI:txid562)

InterPro domains:
  IPR002293 Amino acid/polyamine transporter I [PF13520] (2-144)
  IPR050367 Amino acid-polyamine-organocation superfamily [PTHR42770] (3-143)